Protein AF-A0A367Q954-F1 (afdb_monomer_lite)

Radius of gyration: 47.01 Å; chains: 1; bounding box: 105×32×124 Å

pLDDT: mean 89.46, std 11.41, range [31.95, 98.5]

Sequence (157 aa):
MAGTQNTRFMEHPDDVAGIEQAMVESAQTLTQFVHEWRIITPSATVKWVQAASRPEQQADGTIIWDGLIMDISDRKQAEAALQQSETELRQKSQDLEQTLKELQTMQLQLVQNEKMSALGNLVAGVAREINNPVGFIAGNIEPAKDYIKDWRCIVAG

Secondary structure (DSSP, 8-state):
------GGGTB-HHHHHHHHHHHHHHHHHT--EEEEEEEE-TTS-EEEEEEEEEEEE-TTSPEEEEEEEEE-HHHHHHHHHHHHHHHHHHHHHHHHHHHHHHHHHHHHHHHHHHHHHHHHHHHHHHHHHHHHHHHHHHHHHHHHHHHHHHHHHHH--

Foldseek 3Di:
DPDPPPQVVFFDPVCVVVQVVLVVVCQVVQHWRWDWGWTQDPVRDIWIKIKIWGWDQDPVRDTDTDIDIDTCRVVVVVVVVVVVVVVVVVVVVVVVVVVVVVVVVVVVVVVVVVVVVVVVVVVVVVVVVVVVVVVVVVVVVVVVVVVVVVVCVVVVD

Structure (mmCIF, N/CA/C/O backbone):
data_AF-A0A367Q954-F1
#
_entry.id   AF-A0A367Q954-F1
#
loop_
_atom_site.group_PDB
_atom_site.id
_atom_site.type_symbol
_atom_site.label_atom_id
_atom_site.label_alt_id
_atom_site.label_comp_id
_atom_site.label_asym_id
_atom_site.label_entity_id
_atom_site.label_seq_id
_atom_site.pdbx_PDB_ins_code
_atom_site.Cartn_x
_atom_site.Cartn_y
_atom_site.Cartn_z
_atom_site.occupancy
_atom_site.B_iso_or_equiv
_atom_site.auth_seq_id
_atom_site.auth_comp_id
_atom_site.auth_asym_id
_atom_site.auth_atom_id
_atom_site.pdbx_PDB_model_num
ATOM 1 N N . MET A 1 1 ? -31.018 -1.718 23.426 1.00 31.95 1 MET A N 1
ATOM 2 C CA . MET A 1 1 ? -30.942 -2.557 24.640 1.00 31.95 1 MET A CA 1
ATOM 3 C C . MET A 1 1 ? -29.568 -2.330 25.238 1.00 31.95 1 MET A C 1
ATOM 5 O O . MET A 1 1 ? -28.597 -2.779 24.645 1.00 31.95 1 MET A O 1
ATOM 9 N N . ALA A 1 2 ? -29.476 -1.556 26.320 1.00 34.25 2 ALA A N 1
ATOM 10 C CA . ALA A 1 2 ? -28.227 -1.357 27.051 1.00 34.25 2 ALA A CA 1
ATOM 11 C C . ALA A 1 2 ? -27.925 -2.653 27.816 1.00 34.25 2 ALA A C 1
ATOM 13 O O . ALA A 1 2 ? -28.382 -2.856 28.936 1.00 34.25 2 ALA A O 1
ATOM 14 N N . GLY A 1 3 ? -27.294 -3.607 27.134 1.00 41.38 3 GLY A N 1
ATOM 15 C CA . GLY A 1 3 ? -26.834 -4.838 27.755 1.00 41.38 3 GLY A CA 1
ATOM 16 C C . GLY A 1 3 ? -25.522 -4.550 28.462 1.00 41.38 3 GLY A C 1
ATOM 17 O O . GLY A 1 3 ? -24.556 -4.178 27.802 1.00 41.38 3 GLY A O 1
ATOM 18 N N . THR A 1 4 ? -25.484 -4.731 29.779 1.00 46.59 4 THR A N 1
ATOM 19 C CA . THR A 1 4 ? -24.248 -4.802 30.563 1.00 46.59 4 THR A CA 1
ATOM 20 C C . THR A 1 4 ? -23.455 -6.026 30.094 1.00 46.59 4 THR A C 1
ATOM 22 O O . THR A 1 4 ? -23.537 -7.103 30.678 1.00 46.59 4 THR A O 1
ATOM 25 N N . GLN A 1 5 ? -22.758 -5.913 28.963 1.00 53.09 5 GLN A N 1
ATOM 26 C CA . GLN A 1 5 ? -21.867 -6.958 28.476 1.00 53.09 5 GLN A CA 1
ATOM 27 C C . GLN A 1 5 ? -20.538 -6.807 29.204 1.00 53.09 5 GLN A C 1
ATOM 29 O O . GLN A 1 5 ? -19.769 -5.889 28.939 1.00 53.09 5 GLN A O 1
ATOM 34 N N . ASN A 1 6 ? -20.288 -7.703 30.154 1.00 56.59 6 ASN A N 1
ATOM 35 C CA . ASN A 1 6 ? -18.992 -7.816 30.804 1.00 56.59 6 ASN A CA 1
ATOM 36 C C . ASN A 1 6 ? -18.003 -8.437 29.803 1.00 56.59 6 ASN A C 1
ATOM 38 O O . ASN A 1 6 ? -17.887 -9.659 29.712 1.00 56.59 6 ASN A O 1
ATOM 42 N N . THR A 1 7 ? -17.340 -7.602 29.001 1.00 61.78 7 THR A N 1
ATOM 43 C CA . THR A 1 7 ? -16.389 -8.038 27.963 1.00 61.78 7 THR A CA 1
ATOM 44 C C . THR A 1 7 ? -15.068 -8.541 28.525 1.00 61.78 7 THR A C 1
ATOM 46 O O . THR A 1 7 ? -14.296 -9.136 27.779 1.00 61.78 7 THR A O 1
ATOM 49 N N . ARG A 1 8 ? -14.829 -8.380 29.834 1.00 65.44 8 ARG A N 1
ATOM 50 C CA . ARG A 1 8 ? -13.553 -8.694 30.488 1.00 65.44 8 ARG A CA 1
ATOM 51 C C . ARG A 1 8 ? -13.075 -10.133 30.264 1.00 65.44 8 ARG A C 1
ATOM 53 O O . ARG A 1 8 ? -11.883 -10.395 30.258 1.00 65.44 8 ARG A O 1
ATOM 60 N N . PHE A 1 9 ? -13.994 -11.076 30.048 1.00 74.00 9 PHE A N 1
ATOM 61 C CA . PHE A 1 9 ? -13.666 -12.488 29.792 1.00 74.00 9 PHE A CA 1
ATOM 62 C C . PHE A 1 9 ? -13.371 -12.816 28.321 1.00 74.00 9 PHE A C 1
ATOM 64 O O . PHE A 1 9 ? -13.018 -13.950 28.010 1.00 74.00 9 PHE A O 1
ATOM 71 N N . MET A 1 10 ? -13.550 -11.853 27.417 1.00 84.81 10 MET A N 1
ATOM 72 C CA . MET A 1 10 ? -13.357 -12.009 25.974 1.00 84.81 10 MET A CA 1
ATOM 73 C C . MET A 1 10 ? -12.161 -11.213 25.454 1.00 84.81 10 MET A C 1
ATOM 75 O O . MET A 1 10 ? -11.887 -11.261 24.264 1.00 84.81 10 MET A O 1
ATOM 79 N N . GLU A 1 11 ? -11.463 -10.456 26.294 1.00 90.75 11 GLU A N 1
ATOM 80 C CA . GLU A 1 11 ? -10.325 -9.639 25.871 1.00 90.75 11 GLU A CA 1
ATOM 81 C C . GLU A 1 11 ? -9.141 -10.508 25.433 1.00 90.75 11 GLU A C 1
ATOM 83 O O . GLU A 1 11 ? -8.841 -11.545 26.029 1.00 90.75 11 GLU A O 1
ATOM 88 N N . HIS A 1 12 ? -8.460 -10.088 24.366 1.00 93.06 12 HIS A N 1
ATOM 89 C CA . HIS A 1 12 ? -7.223 -10.730 23.948 1.00 93.06 12 HIS A CA 1
ATOM 90 C C . HIS A 1 12 ? -6.120 -10.457 24.989 1.00 93.06 12 HIS A C 1
ATOM 92 O O . HIS A 1 12 ? -5.918 -9.291 25.330 1.00 93.06 12 HIS A O 1
ATOM 98 N N . PRO A 1 13 ? -5.362 -11.473 25.454 1.00 91.75 13 PRO A N 1
ATOM 99 C CA . PRO A 1 13 ? -4.385 -11.320 26.541 1.00 91.75 13 PRO A CA 1
ATOM 100 C C . PRO A 1 13 ? -3.380 -10.179 26.341 1.00 91.75 13 PRO A C 1
ATOM 102 O O . PRO A 1 13 ? -3.087 -9.447 27.281 1.00 91.75 13 PRO A O 1
ATOM 105 N N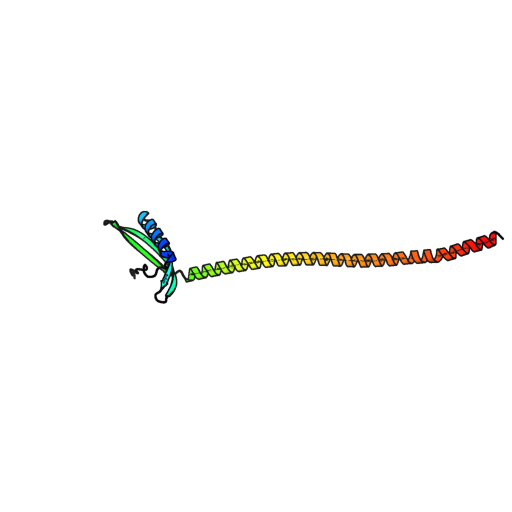 . ASP A 1 14 ? -2.895 -10.004 25.111 1.00 95.00 14 ASP A N 1
ATOM 106 C CA . ASP A 1 14 ? -1.937 -8.946 24.763 1.00 95.00 14 ASP A CA 1
ATOM 107 C C . ASP A 1 14 ? -2.492 -7.524 24.929 1.00 95.00 14 ASP A C 1
ATOM 109 O O . ASP A 1 14 ? -1.721 -6.588 25.127 1.00 95.00 14 ASP A O 1
ATOM 113 N N . ASP A 1 15 ? -3.812 -7.350 24.832 1.00 93.94 15 ASP A N 1
ATOM 114 C CA . ASP A 1 15 ? -4.439 -6.028 24.803 1.00 93.94 15 ASP A CA 1
ATOM 115 C C . ASP A 1 15 ? -4.937 -5.602 26.199 1.00 93.94 15 ASP A C 1
ATOM 117 O O . ASP A 1 15 ? -5.127 -4.412 26.444 1.00 93.94 15 ASP A O 1
ATOM 121 N N . VAL A 1 16 ? -5.074 -6.546 27.146 1.00 91.25 16 VAL A N 1
ATOM 122 C CA . VAL A 1 16 ? -5.596 -6.310 28.511 1.00 91.25 16 VAL A CA 1
ATOM 123 C C . VAL A 1 16 ? -4.851 -5.182 29.224 1.00 91.25 16 VAL A C 1
ATOM 125 O O . VAL A 1 16 ? -5.473 -4.264 29.752 1.00 91.25 16 VAL A O 1
ATOM 128 N N . ALA A 1 17 ? -3.515 -5.208 29.205 1.00 92.62 17 ALA A N 1
ATOM 129 C CA . ALA A 1 17 ? -2.712 -4.200 29.897 1.00 92.62 17 ALA A CA 1
ATOM 130 C C . ALA A 1 17 ? -2.947 -2.781 29.342 1.00 92.62 17 ALA A C 1
ATOM 132 O O . ALA A 1 17 ? -3.002 -1.816 30.105 1.00 92.62 17 ALA A O 1
ATOM 133 N N . GLY A 1 18 ? -3.119 -2.656 28.021 1.00 92.62 18 GLY A N 1
ATOM 134 C CA . GLY A 1 18 ? -3.394 -1.376 27.366 1.00 92.62 18 GLY A CA 1
ATOM 135 C C . GLY A 1 18 ? -4.796 -0.851 27.674 1.00 92.62 18 GLY A C 1
ATOM 136 O O . GLY A 1 18 ? -4.960 0.339 27.949 1.00 92.62 18 GLY A O 1
ATOM 137 N N . ILE A 1 19 ? -5.789 -1.746 27.697 1.00 92.19 19 ILE A N 1
ATOM 138 C CA . ILE A 1 19 ? -7.174 -1.421 28.061 1.00 92.19 19 ILE A CA 1
ATOM 139 C C . ILE A 1 19 ? -7.228 -0.906 29.500 1.00 92.19 19 ILE A C 1
ATOM 141 O O . ILE A 1 19 ? -7.784 0.164 29.749 1.00 92.19 19 ILE A O 1
ATOM 145 N N . GLU A 1 20 ? -6.620 -1.632 30.443 1.00 90.69 20 GLU A N 1
ATOM 146 C CA . GLU A 1 20 ? -6.615 -1.255 31.858 1.00 90.69 20 GLU A CA 1
ATOM 147 C C . GLU A 1 20 ? -5.950 0.107 32.073 1.00 90.69 20 GLU A C 1
ATOM 149 O O . GLU A 1 20 ? -6.503 0.955 32.775 1.00 90.69 20 GLU A O 1
ATOM 154 N N . GLN A 1 21 ? -4.813 0.361 31.419 1.00 93.25 21 GLN A N 1
ATOM 155 C CA . GLN A 1 21 ? -4.136 1.654 31.500 1.00 93.25 21 GLN A CA 1
ATOM 156 C C . GLN A 1 21 ? -5.026 2.799 30.993 1.00 93.25 21 GLN A C 1
ATOM 158 O O . GLN A 1 21 ? -5.178 3.808 31.683 1.00 93.25 21 GLN A O 1
ATOM 163 N N . ALA A 1 22 ? -5.652 2.631 29.826 1.00 92.19 22 ALA A N 1
ATOM 164 C CA . ALA A 1 22 ? -6.523 3.645 29.239 1.00 92.19 22 ALA A CA 1
ATOM 165 C C . ALA A 1 22 ? -7.801 3.876 30.069 1.00 92.19 22 ALA A C 1
ATOM 167 O O . ALA A 1 22 ? -8.253 5.014 30.212 1.00 92.19 22 ALA A O 1
ATOM 168 N N . MET A 1 23 ? -8.374 2.822 30.661 1.00 90.62 23 MET A N 1
ATOM 169 C CA . MET A 1 23 ? -9.517 2.949 31.572 1.00 90.62 23 MET A CA 1
ATOM 170 C C . MET A 1 23 ? -9.139 3.696 32.854 1.00 90.62 23 MET A C 1
ATOM 172 O O . MET A 1 23 ? -9.899 4.553 33.302 1.00 90.62 23 MET A O 1
ATOM 176 N N . VAL A 1 24 ? -7.973 3.409 33.441 1.00 91.44 24 VAL A N 1
ATOM 177 C CA . VAL A 1 24 ? -7.486 4.111 34.639 1.00 91.44 24 VAL A CA 1
ATOM 178 C C . VAL A 1 24 ? -7.251 5.591 34.346 1.00 91.44 24 VAL A C 1
ATOM 180 O O . VAL A 1 24 ? -7.701 6.439 35.115 1.00 91.44 24 VAL A O 1
ATOM 183 N N . GLU A 1 25 ? -6.601 5.915 33.229 1.00 91.88 25 GLU A N 1
ATOM 184 C CA . GLU A 1 25 ? -6.366 7.301 32.817 1.00 91.88 25 GLU A CA 1
ATOM 185 C C . GLU A 1 25 ? -7.684 8.058 32.609 1.00 91.88 25 GLU A C 1
ATOM 187 O O . GLU A 1 25 ? -7.872 9.153 33.145 1.00 91.88 25 GLU A O 1
ATOM 192 N N . SER A 1 26 ? -8.633 7.456 31.890 1.00 91.44 26 SER A N 1
ATOM 193 C CA . SER A 1 26 ? -9.949 8.049 31.651 1.00 91.44 26 SER A CA 1
ATOM 194 C C . SER A 1 26 ? -10.734 8.239 32.957 1.00 91.44 26 SER A C 1
ATOM 196 O O . SER A 1 26 ? -11.290 9.315 33.175 1.00 91.44 26 SER A O 1
ATOM 198 N N . ALA A 1 27 ? -10.702 7.268 33.876 1.00 89.06 27 ALA A N 1
ATOM 199 C CA . ALA A 1 27 ? -11.331 7.376 35.194 1.00 89.06 27 ALA A CA 1
ATOM 200 C C . ALA A 1 27 ? -10.752 8.512 36.047 1.00 89.06 27 ALA A C 1
ATOM 202 O O . ALA A 1 27 ? -11.498 9.219 36.721 1.00 89.06 27 ALA A O 1
ATOM 203 N N . GLN A 1 28 ? -9.427 8.686 36.033 1.00 90.38 28 GLN A N 1
ATOM 204 C CA . GLN A 1 28 ? -8.742 9.715 36.820 1.00 90.38 28 GLN A CA 1
ATOM 205 C C . GLN A 1 28 ? -8.957 11.121 36.258 1.00 90.38 28 GLN A C 1
ATOM 207 O O . GLN A 1 28 ? -9.085 12.082 37.012 1.00 90.38 28 GLN A O 1
ATOM 212 N N . THR A 1 29 ? -8.976 11.244 34.933 1.00 90.81 29 THR A N 1
ATOM 213 C CA . THR A 1 29 ? -9.082 12.536 34.242 1.00 90.81 29 THR A CA 1
ATOM 214 C C . THR A 1 29 ? -10.525 12.937 33.935 1.00 90.81 29 THR A C 1
ATOM 216 O O . THR A 1 29 ? -10.763 14.074 33.532 1.00 90.81 29 THR A O 1
ATOM 219 N N . LEU A 1 30 ? -11.481 12.018 34.112 1.00 85.88 30 LEU A N 1
ATOM 220 C CA . LEU A 1 30 ? -12.879 12.149 33.689 1.00 85.88 30 LEU A CA 1
ATOM 221 C C . LEU A 1 30 ? -13.024 12.509 32.198 1.00 85.88 30 LEU A C 1
ATOM 223 O O . LEU A 1 30 ? -13.965 13.187 31.781 1.00 85.88 30 LEU A O 1
ATOM 227 N N . THR A 1 31 ? -12.071 12.061 31.378 1.00 89.69 31 THR A N 1
ATOM 228 C CA . THR A 1 31 ? -12.090 12.238 29.921 1.00 89.69 31 THR A CA 1
ATOM 229 C C . THR A 1 31 ? -12.715 11.030 29.234 1.00 89.69 31 THR A C 1
ATOM 231 O O . THR A 1 31 ? -12.857 9.963 29.825 1.00 89.69 31 THR A O 1
ATOM 234 N N . GLN A 1 32 ? -13.126 11.186 27.974 1.00 91.56 32 GLN A N 1
ATOM 235 C CA . GLN A 1 32 ? -13.747 10.101 27.216 1.00 91.56 32 GLN A CA 1
ATOM 236 C C . GLN A 1 32 ? -12.768 8.933 27.011 1.00 91.56 32 GLN A C 1
ATOM 238 O O . GLN A 1 32 ? -11.673 9.123 26.490 1.00 91.56 32 GLN A O 1
ATOM 243 N N . PHE A 1 33 ? -13.201 7.719 27.343 1.00 93.00 33 PHE A N 1
ATOM 244 C CA . PHE A 1 33 ? -12.498 6.493 26.987 1.00 93.00 33 PHE A CA 1
ATOM 245 C C . PHE A 1 33 ? -12.852 6.121 25.552 1.00 93.00 33 PHE A C 1
ATOM 247 O O . PHE A 1 33 ? -14.011 5.833 25.255 1.00 93.00 33 PHE A O 1
ATOM 254 N N . VAL A 1 34 ? -11.859 6.147 24.666 1.00 93.50 34 VAL A N 1
ATOM 255 C CA . VAL A 1 34 ? -11.947 5.586 23.315 1.00 93.50 34 VAL A CA 1
ATOM 256 C C . VAL A 1 34 ? -10.770 4.647 23.131 1.00 93.50 34 VAL A C 1
ATOM 258 O O . VAL A 1 34 ? -9.621 5.079 23.201 1.00 93.50 34 VAL A O 1
ATOM 261 N N . HIS A 1 35 ? -11.047 3.368 22.906 1.00 94.62 35 HIS A N 1
ATOM 262 C CA . HIS A 1 35 ? -9.998 2.366 22.752 1.00 94.62 35 HIS A CA 1
ATOM 263 C C . HIS A 1 35 ? -10.385 1.315 21.717 1.00 94.62 35 HIS A C 1
ATOM 265 O O . HIS A 1 35 ? -11.561 0.980 21.575 1.00 94.62 35 HIS A O 1
ATOM 271 N N . GLU A 1 36 ? -9.390 0.801 20.995 1.00 96.38 36 GLU A N 1
ATOM 272 C CA . GLU A 1 36 ? -9.545 -0.257 19.998 1.00 96.38 36 GLU A CA 1
ATOM 273 C C . GLU A 1 36 ? -8.710 -1.460 20.405 1.00 96.38 36 GLU A C 1
ATOM 275 O O . GLU A 1 36 ? -7.507 -1.328 20.611 1.00 96.38 36 GLU A O 1
ATOM 280 N N . TRP A 1 37 ? -9.330 -2.630 20.496 1.00 95.38 37 TRP A N 1
ATOM 281 C CA . TRP A 1 37 ? -8.642 -3.850 20.907 1.00 95.38 37 TRP A CA 1
ATOM 282 C C . TRP A 1 37 ? -9.274 -5.088 20.285 1.00 95.38 37 TRP A C 1
ATOM 284 O O . TRP A 1 37 ? -10.320 -5.026 19.628 1.00 95.38 37 TRP A O 1
ATOM 294 N N . ARG A 1 38 ? -8.623 -6.232 20.485 1.00 95.81 38 ARG A N 1
ATOM 295 C CA . ARG A 1 38 ? -9.101 -7.524 20.015 1.00 95.81 38 ARG A CA 1
ATOM 296 C C . ARG A 1 38 ? -9.891 -8.239 21.100 1.00 95.81 38 ARG A C 1
ATOM 298 O O . ARG A 1 38 ? -9.466 -8.331 22.250 1.00 95.81 38 ARG A O 1
ATOM 305 N N . ILE A 1 39 ? -11.008 -8.827 20.695 1.00 94.31 39 ILE A N 1
ATOM 306 C CA . ILE A 1 39 ? -11.759 -9.784 21.503 1.00 94.31 39 ILE A CA 1
ATOM 307 C C . ILE A 1 39 ? -11.732 -11.169 20.865 1.00 94.31 39 ILE A C 1
ATOM 309 O O . ILE A 1 39 ? -11.701 -11.312 19.642 1.00 94.31 39 ILE A O 1
ATOM 313 N N . ILE A 1 40 ? -11.788 -12.192 21.706 1.00 93.06 40 ILE A N 1
ATOM 314 C CA . ILE A 1 40 ? -11.943 -13.594 21.352 1.00 93.06 40 ILE A CA 1
ATOM 315 C C . ILE A 1 40 ? -13.398 -13.966 21.639 1.00 93.06 40 ILE A C 1
ATOM 317 O O . ILE A 1 40 ? -13.855 -14.017 22.780 1.00 93.06 40 ILE A O 1
ATOM 321 N N . THR A 1 41 ? -14.149 -14.199 20.570 1.00 89.50 41 THR A N 1
ATOM 322 C CA . THR A 1 41 ? -15.551 -14.635 20.645 1.00 89.50 41 THR A CA 1
ATOM 323 C C . THR A 1 41 ? -15.668 -16.074 21.173 1.00 89.50 41 THR A C 1
ATOM 325 O O . THR A 1 41 ? -14.692 -16.824 21.115 1.00 89.50 41 THR A O 1
ATOM 328 N N . PRO A 1 42 ? -16.859 -16.537 21.615 1.00 88.50 42 PRO A N 1
ATOM 329 C CA . PRO A 1 42 ? -17.048 -17.925 22.056 1.00 88.50 42 PRO A CA 1
ATOM 330 C C . PRO A 1 42 ? -16.762 -18.959 20.959 1.00 88.50 42 PRO A C 1
ATOM 332 O O . PRO A 1 42 ? -16.444 -20.105 21.258 1.00 88.50 42 PRO A O 1
ATOM 335 N N . SER A 1 43 ? -16.838 -18.558 19.686 1.00 90.88 43 SER A N 1
ATOM 336 C CA . SER A 1 43 ? -16.422 -19.365 18.535 1.00 90.88 43 SER A CA 1
ATOM 337 C C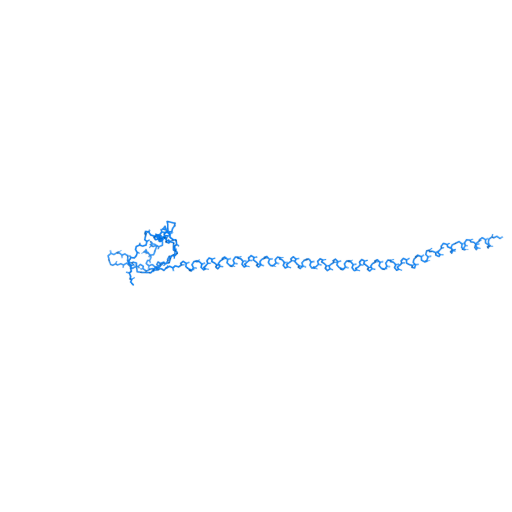 . SER A 1 43 ? -14.905 -19.352 18.291 1.00 90.88 43 SER A C 1
ATOM 339 O O . SER A 1 43 ? -14.464 -19.744 17.214 1.00 90.88 43 SER A O 1
ATOM 341 N N . ALA A 1 44 ? -14.107 -18.866 19.248 1.00 88.75 44 ALA A N 1
ATOM 342 C CA . ALA A 1 44 ? -12.654 -18.701 19.165 1.00 88.75 44 ALA A CA 1
ATOM 343 C C . ALA A 1 44 ? -12.175 -17.819 17.994 1.00 88.75 44 ALA A C 1
ATOM 345 O O . ALA A 1 44 ? -11.027 -17.895 17.565 1.00 88.75 44 ALA A O 1
ATOM 346 N N . THR A 1 45 ? -13.051 -16.964 17.462 1.00 92.12 45 THR A N 1
ATOM 347 C CA . THR A 1 45 ? -12.706 -16.018 16.395 1.00 92.12 45 THR A CA 1
ATOM 348 C C . THR A 1 45 ? -12.259 -14.696 17.001 1.00 92.12 45 THR A C 1
ATOM 350 O O . THR A 1 45 ? -12.934 -14.175 17.895 1.00 92.12 45 THR A O 1
ATOM 353 N N . VAL A 1 46 ? -11.158 -14.146 16.488 1.00 94.06 46 VAL A N 1
ATOM 354 C CA . VAL A 1 46 ? -10.671 -12.816 16.863 1.00 94.06 46 VAL A CA 1
ATOM 355 C C . VAL A 1 46 ? -11.449 -11.750 16.099 1.00 94.06 46 VAL A C 1
ATOM 357 O O . VAL A 1 46 ? -11.545 -11.809 14.873 1.00 94.06 46 VAL A O 1
ATOM 360 N N . LYS A 1 47 ? -11.980 -10.766 16.821 1.00 95.00 47 LYS A N 1
ATOM 361 C CA . LYS A 1 47 ? -12.632 -9.581 16.260 1.00 95.00 47 LYS A CA 1
ATOM 362 C C . LYS A 1 47 ? -11.997 -8.321 16.808 1.00 95.00 47 LYS A C 1
ATOM 364 O O . LYS A 1 47 ? -11.591 -8.293 17.966 1.00 95.00 47 LYS A O 1
ATOM 369 N N . TRP A 1 48 ? -11.946 -7.283 15.987 1.00 96.81 48 TRP A N 1
ATOM 370 C CA . TRP A 1 48 ? -11.573 -5.956 16.454 1.00 96.81 48 TRP A CA 1
ATOM 371 C C . TRP A 1 48 ? -12.812 -5.221 16.930 1.00 96.81 48 TRP A C 1
ATOM 373 O O . TRP A 1 48 ? -13.821 -5.176 16.227 1.00 96.81 48 TRP A O 1
ATOM 383 N N . VAL A 1 49 ? -12.721 -4.616 18.105 1.00 95.31 49 VAL A N 1
ATOM 384 C CA . VAL A 1 49 ? -13.773 -3.767 18.653 1.00 95.31 49 VAL A CA 1
ATOM 385 C C . VAL A 1 49 ? -13.227 -2.394 18.989 1.00 95.31 49 VAL A C 1
ATOM 387 O O . VAL A 1 49 ? -12.050 -2.237 19.300 1.00 95.31 49 VAL A O 1
ATOM 390 N N . GLN A 1 50 ? -14.101 -1.400 18.916 1.00 95.25 50 GLN A N 1
ATOM 391 C CA . GLN A 1 50 ? -13.871 -0.073 19.457 1.00 95.25 50 GLN A CA 1
ATOM 392 C C . GLN A 1 50 ? -14.900 0.171 20.548 1.00 95.25 50 GLN A C 1
ATOM 394 O O . GLN A 1 50 ? -16.097 0.039 20.288 1.00 95.25 50 GLN A O 1
ATOM 399 N N . ALA A 1 51 ? -14.454 0.566 21.734 1.00 92.69 51 ALA A N 1
ATOM 400 C CA . ALA A 1 51 ? -15.357 1.120 22.728 1.00 92.69 51 ALA A CA 1
ATOM 401 C C . ALA A 1 51 ? -15.190 2.622 22.838 1.00 92.69 51 ALA A C 1
ATOM 403 O O . ALA A 1 51 ? -14.079 3.145 22.759 1.00 92.69 51 ALA A O 1
ATOM 404 N N . ALA A 1 52 ? -16.320 3.285 23.040 1.00 92.62 52 ALA A N 1
ATOM 405 C CA . ALA A 1 52 ? -16.397 4.691 23.367 1.00 92.62 52 ALA A CA 1
ATOM 406 C C . ALA A 1 52 ? -17.323 4.849 24.575 1.00 92.62 52 ALA A C 1
ATOM 408 O O . ALA A 1 52 ? -18.516 4.554 24.477 1.00 92.62 52 ALA A O 1
ATOM 409 N N . SER A 1 53 ? -16.787 5.318 25.698 1.00 91.62 53 SER A N 1
ATOM 410 C CA . SER A 1 53 ? -17.550 5.551 26.926 1.00 91.62 53 SER A CA 1
ATOM 411 C C . SER A 1 53 ? -17.121 6.830 27.625 1.00 91.62 53 SER A C 1
ATOM 413 O O . SER A 1 53 ? -15.988 7.290 27.478 1.00 91.62 53 SER A O 1
ATOM 415 N N . ARG A 1 54 ? -18.023 7.409 28.413 1.00 88.38 54 ARG A N 1
ATOM 416 C CA . ARG A 1 54 ? -17.698 8.516 29.312 1.00 88.38 54 ARG A CA 1
ATOM 417 C C . ARG A 1 54 ? -17.762 8.030 30.759 1.00 88.38 54 ARG A C 1
ATOM 419 O O . ARG A 1 54 ? -18.788 7.466 31.137 1.00 88.38 54 ARG A O 1
ATOM 426 N N . PRO A 1 55 ? -16.693 8.223 31.548 1.00 90.81 55 PRO A N 1
ATOM 427 C CA . PRO A 1 55 ? -16.751 7.993 32.980 1.00 90.81 55 PRO A CA 1
ATOM 428 C C . PRO A 1 55 ? -17.522 9.133 33.653 1.00 90.81 55 PRO A C 1
ATOM 430 O O . PRO A 1 55 ? -17.196 10.306 33.480 1.00 90.81 55 PRO A O 1
ATOM 433 N N . GLU A 1 56 ? -18.529 8.787 34.445 1.00 89.19 56 GLU A N 1
ATOM 434 C CA . GLU A 1 56 ? -19.251 9.715 35.311 1.00 89.19 56 GLU A CA 1
ATOM 435 C C . GLU A 1 56 ? -19.098 9.262 36.762 1.00 89.19 56 GLU A C 1
ATOM 437 O O . GLU A 1 56 ? -19.464 8.141 37.121 1.00 89.19 56 GLU A O 1
ATOM 442 N N . GLN A 1 57 ? -18.527 10.127 37.601 1.00 89.38 57 GLN A N 1
ATOM 443 C CA . GLN A 1 57 ? -18.395 9.855 39.026 1.00 89.38 57 GLN A CA 1
ATOM 444 C C . GLN A 1 57 ? -19.686 10.237 39.754 1.00 89.38 57 GLN A C 1
ATOM 446 O O . GLN A 1 57 ? -20.141 11.378 39.689 1.00 89.38 57 GLN A O 1
ATOM 451 N N . GLN A 1 58 ? -20.259 9.278 40.471 1.00 90.19 58 GLN A N 1
ATOM 452 C CA . GLN A 1 58 ? -21.441 9.473 41.299 1.00 90.19 58 GLN A CA 1
ATOM 453 C C . GLN A 1 58 ? -21.097 10.047 42.679 1.00 90.19 58 GLN A C 1
ATOM 455 O O . GLN A 1 58 ? -19.944 10.061 43.111 1.00 90.19 58 GLN A O 1
ATOM 460 N N . ALA A 1 59 ? -22.126 10.500 43.401 1.00 89.25 59 ALA A N 1
ATOM 461 C CA . ALA A 1 59 ? -21.993 11.093 44.734 1.00 89.25 59 ALA A CA 1
ATOM 462 C C . ALA A 1 59 ? -21.412 10.136 45.797 1.00 89.25 59 ALA A C 1
ATOM 464 O O . ALA A 1 59 ? -20.899 10.597 46.814 1.00 89.25 59 ALA A O 1
ATOM 465 N N . ASP A 1 60 ? -21.488 8.822 45.575 1.00 89.62 60 ASP A N 1
ATOM 466 C CA . ASP A 1 60 ? -20.912 7.778 46.431 1.00 89.62 60 ASP A CA 1
ATOM 467 C C . ASP A 1 60 ? -19.450 7.430 46.072 1.00 89.62 60 ASP A C 1
ATOM 469 O O . ASP A 1 60 ? -18.830 6.603 46.740 1.00 89.62 60 ASP A O 1
ATOM 473 N N . GLY A 1 61 ? -18.889 8.067 45.036 1.00 83.00 61 GLY A N 1
ATOM 474 C CA . GLY A 1 61 ? -17.544 7.812 44.518 1.00 83.00 61 GLY A CA 1
ATOM 475 C C . GLY A 1 61 ? -17.461 6.703 43.462 1.00 83.00 61 GLY A C 1
ATOM 476 O O . GLY A 1 61 ? -16.380 6.493 42.906 1.00 83.00 61 GLY A O 1
ATOM 477 N N . THR A 1 62 ? -18.565 6.022 43.140 1.00 87.75 62 THR A N 1
ATOM 478 C CA . THR A 1 62 ? -18.621 5.007 42.079 1.00 87.75 62 THR A CA 1
ATOM 479 C C . THR A 1 62 ? -18.470 5.665 40.707 1.00 87.75 62 THR A C 1
ATOM 481 O O . THR A 1 62 ? -19.066 6.708 40.443 1.00 87.75 62 THR A O 1
ATOM 484 N N . ILE A 1 63 ? -17.694 5.056 39.806 1.00 84.88 63 ILE A N 1
ATOM 485 C CA . ILE A 1 63 ? -17.588 5.506 38.411 1.00 84.88 63 ILE A CA 1
ATOM 486 C C . ILE A 1 63 ? -18.515 4.655 37.548 1.00 84.88 63 ILE A C 1
ATOM 488 O O . ILE A 1 63 ? -18.330 3.440 37.439 1.00 84.88 63 ILE A O 1
ATOM 492 N N . ILE A 1 64 ? -19.493 5.299 36.918 1.00 87.12 64 ILE A N 1
ATOM 493 C CA . ILE A 1 64 ? -20.322 4.691 35.883 1.00 87.12 64 ILE A CA 1
ATOM 494 C C . ILE A 1 64 ? -19.686 4.938 34.524 1.00 87.12 64 ILE A C 1
ATOM 496 O O . ILE A 1 64 ? -19.293 6.052 34.194 1.00 87.12 64 ILE A O 1
ATOM 500 N N . TRP A 1 65 ? -19.625 3.877 33.730 1.00 86.50 65 TRP A N 1
ATOM 501 C CA . TRP A 1 65 ? -19.172 3.918 32.351 1.00 86.50 65 TRP A CA 1
ATOM 502 C C . TRP A 1 65 ? -20.380 3.750 31.442 1.00 86.50 65 TRP A C 1
ATOM 504 O O . TRP A 1 65 ? -20.846 2.630 31.233 1.00 86.50 65 TRP A O 1
ATOM 514 N N . ASP A 1 66 ? -20.899 4.861 30.923 1.00 85.56 66 ASP A N 1
ATOM 515 C CA . ASP A 1 66 ? -21.921 4.818 29.878 1.00 85.56 66 ASP A CA 1
ATOM 516 C C . ASP A 1 66 ? -21.246 4.909 28.510 1.00 85.56 66 ASP A C 1
ATOM 518 O O . ASP A 1 66 ? -20.436 5.807 28.250 1.00 85.56 66 ASP A O 1
ATOM 522 N N . GLY A 1 67 ? -21.524 3.939 27.644 1.00 87.31 67 GLY A N 1
ATOM 523 C CA . GLY A 1 67 ? -20.834 3.813 26.374 1.00 87.31 67 GLY A CA 1
ATOM 524 C C . GLY A 1 67 ? -21.316 2.673 25.497 1.00 87.31 67 GLY A C 1
ATOM 525 O O . GLY A 1 67 ? -22.213 1.902 25.833 1.00 87.31 67 GLY A O 1
ATOM 526 N N . LEU A 1 68 ? -20.688 2.585 24.332 1.00 90.00 68 LEU A N 1
ATOM 527 C CA . LEU A 1 68 ? -20.983 1.600 23.304 1.00 90.00 68 LEU A CA 1
ATOM 528 C C . LEU A 1 68 ? -19.714 0.864 22.893 1.00 90.00 68 LEU A C 1
ATOM 530 O O . LEU A 1 68 ? -18.613 1.408 22.971 1.00 90.00 68 LEU A O 1
ATOM 534 N N . ILE A 1 69 ? -19.899 -0.366 22.419 1.00 90.12 69 ILE A N 1
ATOM 535 C CA . ILE A 1 69 ? -18.854 -1.194 21.822 1.00 90.12 69 ILE A CA 1
ATOM 536 C C . ILE A 1 69 ? -19.302 -1.531 20.403 1.00 90.12 69 ILE A C 1
ATOM 538 O O . ILE A 1 69 ? -20.408 -2.034 20.201 1.00 90.12 69 ILE A O 1
ATOM 542 N N . MET A 1 70 ? -18.455 -1.235 19.424 1.00 93.00 70 MET A N 1
ATOM 543 C CA . MET A 1 70 ? -18.695 -1.488 18.005 1.00 93.00 70 MET A CA 1
ATOM 544 C C . MET A 1 70 ? -17.701 -2.512 17.486 1.00 93.00 70 MET A C 1
ATOM 546 O O . MET A 1 70 ? -16.505 -2.393 17.735 1.00 93.00 70 MET A O 1
ATOM 550 N N . ASP A 1 71 ? -18.190 -3.485 16.722 1.00 94.12 71 ASP A N 1
ATOM 551 C CA . ASP A 1 71 ? -17.336 -4.333 15.895 1.00 94.12 71 ASP A CA 1
ATOM 552 C C . ASP A 1 71 ? -16.767 -3.484 14.749 1.00 94.12 71 ASP A C 1
ATOM 554 O O . ASP A 1 71 ? -17.512 -2.876 13.981 1.00 94.12 71 ASP A O 1
ATOM 558 N N . ILE A 1 72 ? -15.442 -3.410 14.668 1.00 96.75 72 ILE A N 1
ATOM 559 C CA . ILE A 1 72 ? -14.689 -2.661 13.652 1.00 96.75 72 ILE A CA 1
ATOM 560 C C . ILE A 1 72 ? -13.821 -3.600 12.804 1.00 96.75 72 ILE A C 1
ATOM 562 O O . ILE A 1 72 ? -12.889 -3.145 12.138 1.00 96.75 72 ILE A O 1
ATOM 566 N N . SER A 1 73 ? -14.100 -4.907 12.831 1.00 96.12 73 SER A N 1
ATOM 567 C CA . SER A 1 73 ? -13.320 -5.916 12.105 1.00 96.12 73 SER A CA 1
ATOM 568 C C . SER A 1 73 ? -13.266 -5.619 10.608 1.00 96.12 73 SER A C 1
ATOM 570 O O . SER A 1 73 ? -12.180 -5.608 10.032 1.00 96.12 73 SER A O 1
ATOM 572 N N . ASP A 1 74 ? -14.403 -5.273 10.001 1.00 97.06 74 ASP A N 1
ATOM 573 C CA . ASP A 1 74 ? -14.484 -4.935 8.575 1.00 97.06 74 ASP A CA 1
ATOM 574 C C . ASP A 1 74 ? -13.644 -3.694 8.239 1.00 97.06 74 ASP A C 1
ATOM 576 O O . ASP A 1 74 ? -12.937 -3.666 7.231 1.00 97.06 74 ASP A O 1
ATOM 580 N N . ARG A 1 75 ? -13.645 -2.684 9.121 1.00 97.62 75 ARG A N 1
ATOM 581 C CA . ARG A 1 75 ? -12.814 -1.484 8.951 1.00 97.62 75 ARG A CA 1
ATOM 582 C C . ARG A 1 75 ? -11.328 -1.828 9.006 1.00 97.62 75 ARG A C 1
ATOM 584 O O . ARG A 1 75 ? -10.581 -1.384 8.143 1.00 97.62 75 ARG A O 1
ATOM 591 N N . LYS A 1 76 ? -10.897 -2.636 9.979 1.00 97.31 76 LYS A N 1
ATOM 592 C CA . LYS A 1 76 ? -9.492 -3.062 10.095 1.00 97.31 76 LYS A CA 1
ATOM 593 C C . LYS A 1 76 ? -9.041 -3.904 8.903 1.00 97.31 76 LYS A C 1
ATOM 595 O O . LYS A 1 76 ? -7.913 -3.746 8.445 1.00 97.31 76 LYS A O 1
ATOM 600 N N . GLN A 1 77 ? -9.916 -4.756 8.369 1.00 96.50 77 GLN A N 1
ATOM 601 C CA . GLN A 1 77 ? -9.635 -5.513 7.147 1.00 96.50 77 GLN A CA 1
ATOM 602 C C . GLN A 1 77 ? -9.501 -4.595 5.929 1.00 96.50 77 GLN A C 1
ATOM 604 O O . GLN A 1 77 ? -8.566 -4.759 5.149 1.00 96.50 77 GLN A O 1
ATOM 609 N N . ALA A 1 78 ? -10.386 -3.605 5.787 1.00 97.25 78 ALA A N 1
ATOM 610 C CA . ALA A 1 78 ? -10.298 -2.618 4.715 1.00 97.25 78 ALA A CA 1
ATOM 611 C C . ALA A 1 78 ? -9.024 -1.759 4.818 1.00 97.25 78 ALA A C 1
ATOM 613 O O . ALA A 1 78 ? -8.357 -1.543 3.810 1.00 97.25 78 ALA A O 1
ATOM 614 N N . GLU A 1 79 ? -8.648 -1.321 6.025 1.00 97.44 79 GLU A N 1
ATOM 615 C CA . GLU A 1 79 ? -7.397 -0.589 6.279 1.00 97.44 79 GLU A CA 1
ATOM 616 C C . GLU A 1 79 ? -6.167 -1.424 5.902 1.00 97.44 79 GLU A C 1
ATOM 618 O O . GLU A 1 79 ? -5.284 -0.935 5.198 1.00 97.44 79 GLU A O 1
ATOM 623 N N . ALA A 1 80 ? -6.125 -2.697 6.306 1.00 97.06 80 ALA A N 1
ATOM 624 C CA . ALA A 1 80 ? -5.029 -3.600 5.961 1.00 97.06 80 ALA A CA 1
ATOM 625 C C . ALA A 1 80 ? -4.946 -3.862 4.446 1.00 97.06 80 ALA A C 1
ATOM 627 O O . ALA A 1 80 ? -3.860 -3.820 3.868 1.00 97.06 80 ALA A O 1
ATOM 628 N N . ALA A 1 81 ? -6.089 -4.082 3.787 1.00 97.25 81 ALA A N 1
ATOM 629 C CA . ALA A 1 81 ? -6.150 -4.275 2.340 1.00 97.25 81 ALA A CA 1
ATOM 630 C C . ALA A 1 81 ? -5.703 -3.021 1.573 1.00 97.25 81 ALA A C 1
ATOM 632 O O . ALA A 1 81 ? -4.985 -3.129 0.578 1.00 97.25 81 ALA A O 1
ATOM 633 N N . LEU A 1 82 ? -6.079 -1.830 2.053 1.00 98.12 82 LEU A N 1
ATOM 634 C CA . LEU A 1 82 ? -5.634 -0.564 1.478 1.00 98.12 82 LEU A CA 1
ATOM 635 C C . LEU A 1 82 ? -4.116 -0.405 1.610 1.00 98.12 82 LEU A C 1
ATOM 637 O O . LEU A 1 82 ? -3.449 -0.167 0.608 1.00 98.12 82 LEU A O 1
ATOM 641 N N . GLN A 1 83 ? -3.561 -0.612 2.807 1.00 97.88 83 GLN A N 1
ATOM 642 C CA . GLN A 1 83 ? -2.113 -0.535 3.044 1.00 97.88 83 GLN A CA 1
ATOM 643 C C . GLN A 1 83 ? -1.324 -1.524 2.177 1.00 97.88 83 GLN A C 1
ATOM 645 O O . GLN A 1 83 ? -0.260 -1.188 1.645 1.00 97.88 83 GLN A O 1
ATOM 650 N N . GLN A 1 84 ? -1.850 -2.738 1.999 1.00 97.94 84 GLN A N 1
ATOM 651 C CA . GLN A 1 84 ? -1.258 -3.717 1.097 1.00 97.94 84 GLN A CA 1
ATOM 652 C C . GLN A 1 84 ? -1.290 -3.219 -0.354 1.00 97.94 84 GLN A C 1
ATOM 654 O O . GLN A 1 84 ? -0.255 -3.216 -1.021 1.00 97.94 84 GLN A O 1
ATOM 659 N N . SER A 1 85 ? -2.440 -2.735 -0.833 1.00 97.75 85 SER A N 1
ATOM 660 C CA . SER A 1 85 ? -2.569 -2.211 -2.196 1.00 97.75 85 SER A CA 1
ATOM 661 C C . SER A 1 85 ? -1.664 -1.002 -2.447 1.00 97.75 85 SER A C 1
ATOM 663 O O . SER A 1 85 ? -1.083 -0.892 -3.524 1.00 97.75 85 SER A O 1
ATOM 665 N N . GLU A 1 86 ? -1.528 -0.089 -1.485 1.00 98.19 86 GLU A N 1
ATOM 666 C CA . GLU A 1 86 ? -0.626 1.064 -1.584 1.00 98.19 86 GLU A CA 1
ATOM 667 C C . GLU A 1 86 ? 0.835 0.620 -1.693 1.00 98.19 86 GLU A C 1
ATOM 669 O O . GLU A 1 86 ? 1.587 1.140 -2.522 1.00 98.19 86 GLU A O 1
ATOM 674 N N . THR A 1 87 ? 1.228 -0.384 -0.906 1.00 98.19 87 THR A N 1
ATOM 675 C CA . THR A 1 87 ? 2.575 -0.963 -0.953 1.00 98.19 87 THR A CA 1
ATOM 676 C C . THR A 1 87 ? 2.849 -1.619 -2.308 1.00 98.19 87 THR A C 1
ATOM 678 O O . THR A 1 87 ? 3.887 -1.365 -2.921 1.00 98.19 87 THR A O 1
ATOM 681 N N . GLU A 1 88 ? 1.901 -2.405 -2.820 1.00 98.19 88 GLU A N 1
ATOM 682 C CA . GLU A 1 88 ? 2.007 -3.043 -4.136 1.00 98.19 88 GLU A CA 1
ATOM 683 C C . GLU A 1 88 ? 2.070 -2.020 -5.279 1.00 98.19 88 GLU A C 1
ATOM 685 O O . GLU A 1 88 ? 2.879 -2.165 -6.199 1.00 98.19 88 GLU A O 1
ATOM 690 N N . LEU A 1 89 ? 1.243 -0.972 -5.234 1.00 98.38 89 LEU A N 1
ATOM 691 C CA . LEU A 1 89 ? 1.264 0.103 -6.230 1.00 98.38 89 LEU A CA 1
ATOM 692 C C . LEU A 1 89 ? 2.586 0.865 -6.205 1.00 98.38 89 LEU A C 1
ATOM 694 O O . LEU A 1 89 ? 3.146 1.153 -7.263 1.00 98.38 89 LEU A O 1
ATOM 698 N N . ARG A 1 90 ? 3.113 1.153 -5.012 1.00 98.12 90 ARG A N 1
ATOM 699 C CA . ARG A 1 90 ? 4.408 1.816 -4.860 1.00 98.12 90 ARG A CA 1
ATOM 700 C C . ARG A 1 90 ? 5.535 0.981 -5.459 1.00 98.12 90 ARG A C 1
ATOM 702 O O . ARG A 1 90 ? 6.347 1.535 -6.196 1.00 98.12 90 ARG A O 1
ATOM 709 N N . GLN A 1 91 ? 5.554 -0.327 -5.201 1.00 98.25 91 GLN A N 1
ATOM 710 C CA . GLN A 1 91 ? 6.552 -1.224 -5.785 1.00 98.25 91 GLN A CA 1
ATOM 711 C C . GLN A 1 91 ? 6.453 -1.244 -7.315 1.00 98.25 91 GLN A C 1
ATOM 713 O O . GLN A 1 91 ? 7.443 -1.010 -8.001 1.00 98.25 91 GLN A O 1
ATOM 718 N N . LYS A 1 92 ? 5.243 -1.419 -7.864 1.00 98.06 92 LYS A N 1
ATOM 719 C CA . LYS A 1 92 ? 5.025 -1.415 -9.321 1.00 98.06 92 LYS A CA 1
ATOM 720 C C . LYS A 1 92 ? 5.443 -0.100 -9.977 1.00 98.06 92 LYS A C 1
ATOM 722 O O . LYS A 1 92 ? 5.979 -0.120 -11.080 1.00 98.06 92 LYS A O 1
ATOM 727 N N . SER A 1 93 ? 5.205 1.035 -9.318 1.00 98.38 93 SER A N 1
ATOM 728 C CA . SER A 1 93 ? 5.644 2.346 -9.811 1.00 98.38 93 SER A CA 1
ATOM 729 C C . SER A 1 93 ? 7.167 2.426 -9.897 1.00 98.38 93 SER A C 1
ATOM 731 O O . SER A 1 93 ? 7.696 2.873 -10.910 1.00 98.38 93 SER A O 1
ATOM 733 N N . GLN A 1 94 ? 7.871 1.955 -8.866 1.00 98.25 94 GLN A N 1
ATOM 734 C CA . GLN A 1 94 ? 9.336 1.930 -8.846 1.00 98.25 94 GLN A CA 1
ATOM 735 C C . GLN A 1 94 ? 9.905 1.007 -9.930 1.00 98.25 94 GLN A C 1
ATOM 737 O O . GLN A 1 94 ? 10.819 1.397 -10.655 1.00 98.25 94 GLN A O 1
ATOM 742 N N . ASP A 1 95 ? 9.328 -0.185 -10.090 1.00 98.12 95 ASP A N 1
ATOM 743 C CA . ASP A 1 95 ? 9.739 -1.140 -11.123 1.00 98.12 95 ASP A CA 1
ATOM 744 C C . ASP A 1 95 ? 9.518 -0.567 -12.533 1.00 98.12 95 ASP A C 1
ATOM 746 O O . ASP A 1 95 ? 10.362 -0.719 -13.424 1.00 98.12 95 ASP A O 1
ATOM 750 N N . LEU A 1 96 ? 8.400 0.137 -12.742 1.00 98.31 96 LEU A N 1
ATOM 751 C CA . LEU A 1 96 ? 8.089 0.787 -14.012 1.00 98.31 96 LEU A CA 1
ATOM 752 C C . LEU A 1 96 ? 9.075 1.919 -14.326 1.00 98.31 96 LEU A C 1
ATOM 754 O O . LEU A 1 96 ? 9.578 1.993 -15.446 1.00 98.31 96 LEU A O 1
ATOM 758 N N . GLU A 1 97 ? 9.386 2.775 -13.351 1.00 98.06 97 GLU A N 1
ATOM 759 C CA . GLU A 1 97 ? 10.383 3.843 -13.502 1.00 98.06 97 GLU A CA 1
ATOM 760 C C . GLU A 1 97 ? 11.762 3.284 -13.872 1.00 98.06 97 GLU A C 1
ATOM 762 O O . GLU A 1 97 ? 12.415 3.787 -14.793 1.00 98.06 97 GLU A O 1
ATOM 767 N N . GLN A 1 98 ? 12.182 2.209 -13.204 1.00 98.12 98 GLN A N 1
ATOM 768 C CA . GLN A 1 98 ? 13.444 1.538 -13.492 1.00 98.12 98 GLN A CA 1
ATOM 769 C C . GLN A 1 98 ? 13.458 0.964 -14.915 1.00 98.12 98 GLN A C 1
ATOM 771 O O . GLN A 1 98 ? 14.388 1.228 -15.682 1.00 98.12 98 GLN A O 1
ATOM 776 N N . THR A 1 99 ? 12.392 0.265 -15.305 1.00 98.12 99 THR A N 1
ATOM 777 C CA . THR A 1 99 ? 12.254 -0.319 -16.648 1.00 98.12 99 THR A CA 1
ATOM 778 C C . THR A 1 99 ? 12.298 0.756 -17.737 1.00 98.12 99 THR A C 1
ATOM 780 O O . THR A 1 99 ? 12.971 0.594 -18.757 1.00 98.12 99 THR A O 1
ATOM 783 N N . LEU A 1 100 ? 11.623 1.892 -17.529 1.00 98.50 100 LEU A N 1
ATOM 784 C CA . LEU A 1 100 ? 11.639 3.010 -18.477 1.00 98.50 100 LEU A CA 1
ATOM 785 C C . LEU A 1 100 ? 13.046 3.593 -18.647 1.00 98.50 100 LEU A C 1
ATOM 787 O O . LEU A 1 100 ? 13.467 3.872 -19.772 1.00 98.50 100 LEU A O 1
ATOM 791 N N . LYS A 1 101 ? 13.793 3.745 -17.552 1.00 98.06 101 LYS A N 1
ATOM 792 C CA . LYS A 1 101 ? 15.171 4.250 -17.582 1.00 98.06 101 LYS A CA 1
ATOM 793 C C . LYS A 1 101 ? 16.115 3.301 -18.322 1.00 98.06 101 LYS A C 1
ATOM 795 O O . LYS A 1 101 ? 16.973 3.746 -19.093 1.00 98.06 101 LYS A O 1
ATOM 800 N N . GLU A 1 102 ? 15.958 2.000 -18.111 1.00 97.88 102 GLU A N 1
ATOM 801 C CA . GLU A 1 102 ? 16.724 0.974 -18.820 1.00 97.88 102 GLU A CA 1
ATOM 802 C C . GLU A 1 102 ? 16.424 1.002 -20.317 1.00 97.88 102 GLU A C 1
ATOM 804 O O . GLU A 1 102 ? 17.347 1.040 -21.134 1.00 97.88 102 GLU A O 1
ATOM 809 N N . LEU A 1 103 ? 15.143 1.078 -20.683 1.00 98.12 103 LEU A N 1
ATOM 810 C CA . LEU A 1 103 ? 14.711 1.128 -22.075 1.00 98.12 103 LEU A CA 1
ATOM 811 C C . LEU A 1 103 ? 15.241 2.373 -22.799 1.00 98.12 103 LEU A C 1
ATOM 813 O O . LEU A 1 103 ? 15.755 2.263 -23.911 1.00 98.12 103 LEU A O 1
ATOM 817 N N . GLN A 1 104 ? 15.201 3.543 -22.157 1.00 97.88 104 GLN A N 1
ATOM 818 C CA . GLN A 1 104 ? 15.796 4.771 -22.698 1.00 97.88 104 GLN A CA 1
ATOM 819 C C . GLN A 1 104 ? 17.305 4.629 -22.920 1.00 97.88 104 GLN A C 1
ATOM 821 O O . GLN A 1 104 ? 17.828 5.033 -23.960 1.00 97.88 104 GLN A O 1
ATOM 826 N N . THR A 1 105 ? 18.009 4.026 -21.962 1.00 97.88 105 THR A N 1
ATOM 827 C CA . THR A 1 105 ? 19.456 3.803 -22.063 1.00 97.88 105 THR A CA 1
ATOM 828 C C . THR A 1 105 ? 19.790 2.878 -23.233 1.00 97.88 105 THR A C 1
ATOM 830 O O . THR A 1 105 ? 20.668 3.191 -24.040 1.00 97.88 105 THR A O 1
ATOM 833 N N . MET A 1 106 ? 19.049 1.777 -23.374 1.00 97.06 106 MET A N 1
ATOM 834 C CA . MET A 1 106 ? 19.200 0.847 -24.493 1.00 97.06 106 MET A CA 1
ATOM 835 C C . MET A 1 106 ? 18.909 1.520 -25.838 1.00 97.06 106 MET A C 1
ATOM 837 O O . MET A 1 106 ? 19.670 1.350 -26.790 1.00 97.06 106 MET A O 1
ATOM 841 N N . GLN A 1 107 ? 17.857 2.338 -25.922 1.00 97.12 107 GLN A N 1
ATOM 842 C CA . GLN A 1 107 ? 17.519 3.061 -27.147 1.00 97.12 107 GLN A CA 1
ATOM 843 C C . GLN A 1 107 ? 18.643 4.018 -27.567 1.00 97.12 107 GLN A C 1
ATOM 845 O O . GLN A 1 107 ? 19.012 4.067 -28.741 1.00 97.12 107 GLN A O 1
ATOM 850 N N . LEU A 1 108 ? 19.233 4.744 -26.612 1.00 96.81 108 LEU A N 1
ATOM 851 C CA . LEU A 1 108 ? 20.375 5.618 -26.884 1.00 96.81 108 LEU A CA 1
ATOM 852 C C . LEU A 1 108 ? 21.582 4.830 -27.403 1.00 96.81 10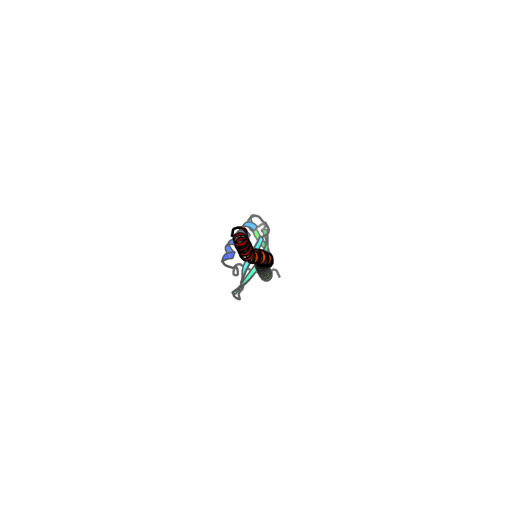8 LEU A C 1
ATOM 854 O O . LEU A 1 108 ? 22.226 5.269 -28.356 1.00 96.81 108 LEU A O 1
ATOM 858 N N . GLN A 1 109 ? 21.870 3.662 -26.828 1.00 95.50 109 GLN A N 1
ATOM 859 C CA . GLN A 1 109 ? 22.951 2.796 -27.304 1.00 95.50 109 GLN A CA 1
ATOM 860 C C . GLN A 1 109 ? 22.711 2.294 -28.732 1.00 95.50 109 GLN A C 1
ATOM 862 O O . GLN A 1 109 ? 23.637 2.319 -29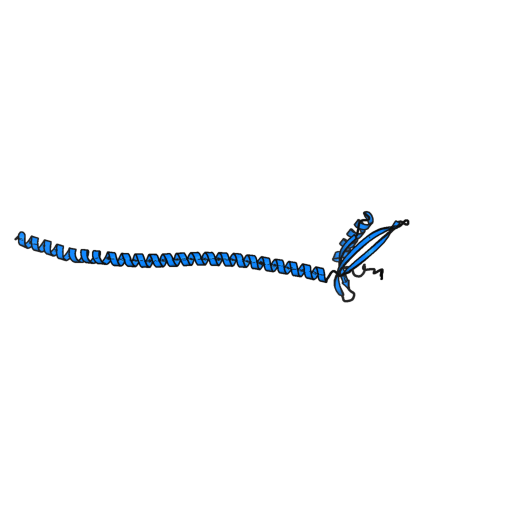.543 1.00 95.50 109 GLN A O 1
ATOM 867 N N . LEU A 1 110 ? 21.482 1.892 -29.069 1.00 96.44 110 LEU A N 1
ATOM 868 C CA . LEU A 1 110 ? 21.132 1.462 -30.427 1.00 96.44 110 LEU A CA 1
ATOM 869 C C . LEU A 1 110 ? 21.356 2.579 -31.447 1.00 96.44 110 LEU A C 1
ATOM 871 O O . LEU A 1 110 ? 22.032 2.360 -32.449 1.00 96.44 110 LEU A O 1
ATOM 875 N N . VAL A 1 111 ? 20.890 3.795 -31.151 1.00 95.75 111 VAL A N 1
ATOM 876 C CA . VAL A 1 111 ? 21.096 4.956 -32.031 1.00 95.75 111 VAL A CA 1
ATOM 877 C C . VAL A 1 111 ? 22.588 5.244 -32.239 1.00 95.75 111 VAL A C 1
ATOM 879 O O . VAL A 1 111 ? 23.005 5.580 -33.347 1.00 95.75 111 VAL A O 1
ATOM 882 N N . GLN A 1 112 ? 23.417 5.117 -31.198 1.00 92.62 112 GLN A N 1
ATOM 883 C CA . GLN A 1 112 ? 24.868 5.295 -31.337 1.00 92.62 112 GLN A CA 1
ATOM 884 C C . GLN A 1 112 ? 25.506 4.196 -32.192 1.00 92.62 112 GLN A C 1
ATOM 886 O O . GLN A 1 112 ? 26.326 4.497 -33.061 1.00 92.62 112 GLN A O 1
ATOM 891 N N . ASN A 1 113 ? 25.099 2.941 -32.001 1.00 93.06 113 ASN A N 1
ATOM 892 C CA . ASN A 1 113 ? 25.588 1.822 -32.803 1.00 93.06 113 ASN A CA 1
ATOM 893 C C . ASN A 1 113 ? 25.205 1.964 -34.282 1.00 93.06 113 ASN A C 1
ATOM 895 O O . ASN A 1 113 ? 26.054 1.771 -35.154 1.00 93.06 113 ASN A O 1
ATOM 899 N N . GLU A 1 114 ? 23.969 2.371 -34.580 1.00 93.06 114 GLU A N 1
ATOM 900 C CA . GLU A 1 114 ? 23.527 2.637 -35.953 1.00 93.06 114 GLU A CA 1
ATOM 901 C C . GLU A 1 114 ? 24.345 3.755 -36.607 1.00 93.06 114 GLU A C 1
ATOM 903 O O . GLU A 1 114 ? 24.812 3.599 -37.738 1.00 93.06 114 GLU A O 1
ATOM 908 N N . LYS A 1 115 ? 24.597 4.858 -35.885 1.00 92.19 115 LYS A N 1
ATOM 909 C CA . LYS A 1 115 ? 25.450 5.953 -36.375 1.00 92.19 115 LYS A CA 1
ATOM 910 C C . LYS A 1 115 ? 26.870 5.486 -36.672 1.00 92.19 115 LYS A C 1
ATOM 912 O O . LYS A 1 115 ? 27.416 5.845 -37.714 1.00 92.19 115 LYS A O 1
ATOM 917 N N . MET A 1 116 ? 27.460 4.685 -35.786 1.00 90.00 116 MET A N 1
ATOM 918 C CA . MET A 1 116 ? 28.815 4.168 -35.971 1.00 90.00 116 MET A CA 1
ATOM 919 C C . MET A 1 116 ? 28.901 3.235 -37.185 1.00 90.00 116 MET A C 1
ATOM 921 O O . MET A 1 116 ? 29.849 3.321 -37.964 1.00 90.00 116 MET A O 1
ATOM 925 N N . SER A 1 117 ? 27.882 2.399 -37.398 1.00 93.50 117 SER A N 1
ATOM 926 C CA . SER A 1 117 ? 27.783 1.539 -38.581 1.00 93.50 117 SER A CA 1
ATOM 927 C C . SER A 1 117 ? 27.637 2.352 -39.872 1.00 93.50 117 SER A C 1
ATOM 929 O O . SER A 1 117 ? 28.341 2.102 -40.852 1.00 93.50 117 SER A O 1
ATOM 931 N N . ALA A 1 118 ? 26.761 3.363 -39.882 1.00 90.88 118 ALA A N 1
ATOM 932 C CA . ALA A 1 118 ? 26.591 4.254 -41.029 1.00 90.88 118 ALA A CA 1
ATOM 933 C C . ALA A 1 118 ? 27.893 5.002 -41.366 1.00 90.88 118 ALA A C 1
ATOM 935 O O . ALA A 1 118 ? 28.290 5.064 -42.532 1.00 90.88 118 ALA A O 1
ATOM 936 N N . LEU A 1 119 ? 28.595 5.506 -40.347 1.00 91.56 119 LEU A N 1
ATOM 937 C CA . LEU A 1 119 ? 29.891 6.155 -40.514 1.00 91.56 119 LEU A CA 1
ATOM 938 C C . LEU A 1 119 ? 30.948 5.179 -41.047 1.00 91.56 119 LEU A C 1
ATOM 940 O O . LEU A 1 119 ? 31.671 5.522 -41.977 1.00 91.56 119 LEU A O 1
ATOM 944 N N . GLY A 1 120 ? 31.007 3.956 -40.517 1.00 89.75 120 GLY A N 1
ATOM 945 C CA . GLY A 1 120 ? 31.919 2.915 -40.996 1.00 89.75 120 GLY A CA 1
ATOM 946 C C . GLY A 1 120 ? 31.718 2.593 -42.480 1.00 89.75 120 GLY A C 1
ATOM 947 O O . GLY A 1 120 ? 32.689 2.544 -43.236 1.00 89.75 120 GLY A O 1
ATOM 948 N N . ASN A 1 121 ? 30.463 2.461 -42.919 1.00 89.56 121 ASN A N 1
ATOM 949 C CA . ASN A 1 121 ? 30.128 2.237 -44.328 1.00 89.56 121 ASN A CA 1
ATOM 950 C C . ASN A 1 121 ? 30.569 3.402 -45.225 1.00 89.56 121 ASN A C 1
ATOM 952 O O . ASN A 1 121 ? 31.145 3.172 -46.290 1.00 89.56 121 ASN A O 1
ATOM 956 N N . LEU A 1 122 ? 30.343 4.645 -44.791 1.00 93.44 122 LEU A N 1
ATOM 957 C CA . LEU A 1 122 ? 30.784 5.831 -45.528 1.00 93.44 122 LEU A CA 1
ATOM 958 C C . LEU A 1 122 ? 32.311 5.897 -45.632 1.00 93.44 122 LEU A C 1
ATOM 960 O O . LEU A 1 122 ? 32.837 6.081 -46.727 1.00 93.44 122 LEU A O 1
ATOM 964 N N . VAL A 1 123 ? 33.028 5.691 -44.524 1.00 93.38 123 VAL A N 1
ATOM 965 C CA . VAL A 1 123 ? 34.500 5.696 -44.497 1.00 93.38 123 VAL A CA 1
ATOM 966 C C . VAL A 1 123 ? 35.068 4.625 -45.430 1.00 93.38 123 VAL A C 1
ATOM 968 O O . VAL A 1 123 ? 35.980 4.912 -46.205 1.00 93.38 123 VAL A O 1
ATOM 971 N N . ALA A 1 124 ? 34.509 3.411 -45.416 1.00 90.12 124 ALA A N 1
ATOM 972 C CA . ALA A 1 124 ? 34.921 2.339 -46.322 1.00 90.12 124 ALA A CA 1
ATOM 973 C C . ALA A 1 124 ? 34.664 2.686 -47.801 1.00 90.12 124 ALA A C 1
ATOM 975 O O . ALA A 1 124 ? 35.488 2.364 -48.662 1.00 90.12 124 ALA A O 1
ATOM 976 N N . GLY A 1 125 ? 33.547 3.359 -48.097 1.00 89.50 125 GLY A N 1
ATOM 977 C CA . GLY A 1 125 ? 33.232 3.873 -49.431 1.00 89.50 125 GLY A CA 1
ATOM 978 C C . GLY A 1 125 ? 34.259 4.898 -49.914 1.00 89.50 125 GLY A C 1
ATOM 979 O O . GLY A 1 125 ? 34.874 4.700 -50.961 1.00 89.50 125 GLY A O 1
ATOM 980 N N . VAL A 1 126 ? 34.524 5.929 -49.106 1.00 92.56 126 VAL A N 1
ATOM 981 C CA . VAL A 1 126 ? 35.515 6.974 -49.420 1.00 92.56 126 VAL A CA 1
ATOM 982 C C . VAL A 1 126 ? 36.914 6.376 -49.600 1.00 92.56 126 VAL A C 1
ATOM 984 O O . VAL A 1 126 ? 37.612 6.720 -50.551 1.00 92.56 126 VAL A O 1
ATOM 987 N N . ALA A 1 127 ? 37.323 5.435 -48.742 1.00 91.44 127 ALA A N 1
ATOM 988 C CA . ALA A 1 127 ? 38.616 4.763 -48.872 1.00 91.44 127 ALA A CA 1
ATOM 989 C C . ALA A 1 127 ? 38.753 4.023 -50.214 1.00 91.44 127 ALA A C 1
ATOM 991 O O . ALA A 1 127 ? 39.801 4.089 -50.860 1.00 91.44 127 ALA A O 1
ATOM 992 N N . ARG A 1 128 ? 37.689 3.347 -50.666 1.00 92.12 128 ARG A N 1
ATOM 993 C CA . ARG A 1 128 ? 37.663 2.677 -51.973 1.00 92.12 128 ARG A CA 1
ATOM 994 C C . ARG A 1 128 ? 37.775 3.680 -53.121 1.00 92.12 128 ARG A C 1
ATOM 996 O O . ARG A 1 128 ? 38.542 3.446 -54.050 1.00 92.12 128 ARG A O 1
ATOM 1003 N N . GLU A 1 129 ? 37.050 4.793 -53.048 1.00 93.50 129 GLU A N 1
ATOM 1004 C CA . GLU A 1 129 ? 37.076 5.831 -54.083 1.00 93.50 129 GLU A CA 1
ATOM 1005 C C . GLU A 1 129 ? 38.425 6.540 -54.187 1.00 93.50 129 GLU A C 1
ATOM 1007 O O . GLU A 1 129 ? 38.849 6.827 -55.300 1.00 93.50 129 GLU A O 1
ATOM 1012 N N . ILE A 1 130 ? 39.127 6.765 -53.070 1.00 92.88 130 ILE A N 1
ATOM 1013 C CA . ILE A 1 130 ? 40.485 7.340 -53.059 1.00 92.88 130 ILE A CA 1
ATOM 1014 C C . ILE A 1 130 ? 41.512 6.347 -53.609 1.00 92.88 130 ILE A C 1
ATOM 1016 O O . ILE A 1 130 ? 42.415 6.732 -54.355 1.00 92.88 130 ILE A O 1
ATOM 1020 N N . ASN A 1 131 ? 41.379 5.062 -53.273 1.00 90.88 131 ASN A N 1
ATOM 1021 C CA . ASN A 1 131 ? 42.315 4.042 -53.740 1.00 90.88 131 ASN A CA 1
ATOM 1022 C C . ASN A 1 131 ? 42.288 3.868 -55.266 1.00 90.88 131 ASN A C 1
ATOM 1024 O O . ASN A 1 131 ? 43.316 3.525 -55.844 1.00 90.88 131 ASN A O 1
ATOM 1028 N N . ASN A 1 132 ? 41.165 4.150 -55.933 1.00 91.81 132 ASN A N 1
ATOM 1029 C CA . ASN A 1 132 ? 41.047 4.034 -57.390 1.00 91.81 132 ASN A CA 1
ATOM 1030 C C . ASN A 1 132 ? 42.006 4.967 -58.170 1.00 91.81 132 ASN A C 1
ATOM 1032 O O . ASN A 1 132 ? 42.847 4.454 -58.914 1.00 91.81 132 ASN A O 1
ATOM 1036 N N . PRO A 1 133 ? 41.950 6.310 -58.034 1.00 93.62 133 PRO A N 1
ATOM 1037 C CA . PRO A 1 133 ? 42.865 7.208 -58.731 1.00 93.62 133 PRO A CA 1
ATOM 1038 C C . PRO A 1 133 ? 44.309 7.046 -58.248 1.00 93.62 133 PRO A C 1
ATOM 1040 O O . PRO A 1 133 ? 45.219 7.129 -59.067 1.00 93.62 133 PRO A O 1
ATOM 1043 N N . VAL A 1 134 ? 44.544 6.762 -56.959 1.00 91.69 134 VAL A N 1
ATOM 1044 C CA . VAL A 1 134 ? 45.898 6.491 -56.440 1.00 91.69 134 VAL A CA 1
ATOM 1045 C C . VAL A 1 134 ? 46.492 5.255 -57.107 1.00 91.69 134 VAL A C 1
ATOM 1047 O O . VAL A 1 134 ? 47.626 5.305 -57.577 1.00 91.69 134 VAL A O 1
ATOM 1050 N N . GLY A 1 135 ? 45.718 4.173 -57.206 1.00 88.94 135 GLY A N 1
ATOM 1051 C CA . GLY A 1 135 ? 46.119 2.961 -57.914 1.00 88.94 135 GLY A CA 1
ATOM 1052 C C . GLY A 1 135 ? 46.405 3.226 -59.391 1.00 88.94 135 GLY A C 1
ATOM 1053 O O . GLY A 1 135 ? 47.412 2.752 -59.909 1.00 88.94 135 GLY A O 1
ATOM 1054 N N . PHE A 1 136 ? 45.580 4.043 -60.055 1.00 89.69 136 PHE A N 1
ATOM 1055 C CA . PHE A 1 136 ? 45.810 4.445 -61.445 1.00 89.69 136 PHE A CA 1
ATOM 1056 C C . PHE A 1 136 ? 47.102 5.258 -61.614 1.00 89.69 136 PHE A C 1
ATOM 1058 O O . PHE A 1 136 ? 47.899 4.972 -62.506 1.00 89.69 136 PHE A O 1
ATOM 1065 N N . ILE A 1 137 ? 47.344 6.252 -60.755 1.00 91.94 137 ILE A N 1
ATOM 1066 C CA . ILE A 1 137 ? 48.567 7.064 -60.788 1.00 91.94 137 ILE A CA 1
ATOM 1067 C C . ILE A 1 137 ? 49.786 6.177 -60.519 1.00 91.94 137 ILE A C 1
ATOM 1069 O O . ILE A 1 137 ? 50.729 6.184 -61.306 1.00 91.94 137 ILE A O 1
ATOM 1073 N N . ALA A 1 138 ? 49.752 5.366 -59.459 1.00 87.81 138 ALA A N 1
ATOM 1074 C CA . ALA A 1 138 ? 50.839 4.459 -59.097 1.00 87.81 138 ALA A CA 1
ATOM 1075 C C . ALA A 1 138 ? 51.156 3.454 -60.214 1.00 87.81 138 ALA A C 1
ATOM 1077 O O . ALA A 1 138 ? 52.324 3.253 -60.541 1.00 87.81 138 ALA A O 1
ATOM 1078 N N . GLY A 1 139 ? 50.127 2.881 -60.844 1.00 86.44 139 GLY A N 1
ATOM 1079 C CA . GLY A 1 139 ? 50.285 1.949 -61.959 1.00 86.44 139 GLY A CA 1
ATOM 1080 C C . GLY A 1 139 ? 50.914 2.578 -63.205 1.00 86.44 139 GLY A C 1
ATOM 1081 O O . GLY A 1 139 ? 51.626 1.893 -63.929 1.00 86.44 139 GLY A O 1
ATOM 1082 N N . ASN A 1 140 ? 50.709 3.879 -63.439 1.00 87.06 140 ASN A N 1
ATOM 1083 C CA . ASN A 1 140 ? 51.318 4.595 -64.565 1.00 87.06 140 ASN A CA 1
ATOM 1084 C C . ASN A 1 140 ? 52.729 5.126 -64.268 1.00 87.06 140 ASN A C 1
ATOM 1086 O O . ASN A 1 140 ? 53.486 5.383 -65.203 1.00 87.06 140 ASN A O 1
ATOM 1090 N N . ILE A 1 141 ? 53.107 5.287 -62.995 1.00 89.06 141 ILE A N 1
ATOM 1091 C CA . ILE A 1 141 ? 54.432 5.798 -62.616 1.00 89.06 141 ILE A CA 1
ATOM 1092 C C . ILE A 1 141 ? 55.552 4.855 -63.073 1.00 89.06 141 ILE A C 1
ATOM 1094 O O . ILE A 1 141 ? 56.575 5.337 -63.555 1.00 89.06 141 ILE A O 1
ATOM 1098 N N . GLU A 1 142 ? 55.385 3.538 -62.945 1.00 85.44 142 GLU A N 1
ATOM 1099 C CA . GLU A 1 142 ? 56.467 2.593 -63.258 1.00 85.44 142 GLU A CA 1
ATOM 1100 C C . GLU A 1 142 ? 56.752 2.485 -64.767 1.00 85.44 142 GLU A C 1
ATOM 1102 O O . GLU A 1 142 ? 57.896 2.728 -65.156 1.00 85.44 142 GLU A O 1
ATOM 1107 N N . PRO A 1 143 ? 55.744 2.301 -65.645 1.00 86.62 143 PRO A N 1
ATOM 1108 C CA . PRO A 1 143 ? 55.952 2.387 -67.089 1.00 86.62 143 PRO A CA 1
ATOM 1109 C C . PRO A 1 143 ? 56.520 3.743 -67.516 1.00 86.62 143 PRO A C 1
ATOM 1111 O O . PRO A 1 143 ? 57.402 3.801 -68.367 1.00 86.62 143 PRO A O 1
ATOM 1114 N N . ALA A 1 144 ? 56.060 4.849 -66.916 1.00 85.81 144 ALA A N 1
ATOM 1115 C CA . ALA A 1 144 ? 56.579 6.179 -67.231 1.00 85.81 144 ALA A CA 1
ATOM 1116 C C . ALA A 1 144 ? 58.064 6.333 -66.859 1.00 85.81 144 ALA A C 1
ATOM 1118 O O . ALA A 1 144 ? 58.824 6.936 -67.618 1.00 85.81 144 ALA A O 1
ATOM 1119 N N . LYS A 1 145 ? 58.506 5.772 -65.724 1.00 86.38 145 LYS A N 1
ATOM 1120 C CA . LYS A 1 145 ? 59.932 5.733 -65.364 1.00 86.38 145 LYS A CA 1
ATOM 1121 C C . LYS A 1 145 ? 60.746 4.920 -66.362 1.00 86.38 145 LYS A C 1
ATOM 1123 O O . LYS A 1 145 ? 61.851 5.342 -66.701 1.00 86.38 145 LYS A O 1
ATOM 1128 N N . ASP A 1 146 ? 60.224 3.783 -66.809 1.00 86.31 146 ASP 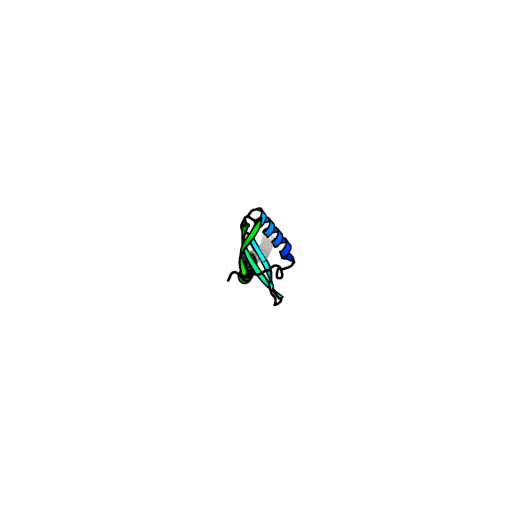A N 1
ATOM 1129 C CA . ASP A 1 146 ? 60.910 2.924 -67.772 1.00 86.31 146 ASP A CA 1
ATOM 1130 C C . ASP A 1 146 ? 61.017 3.606 -69.139 1.00 86.31 146 ASP A C 1
ATOM 1132 O O . ASP A 1 146 ? 62.117 3.691 -69.678 1.00 86.31 146 ASP A O 1
ATOM 1136 N N . TYR A 1 147 ? 59.954 4.267 -69.612 1.00 84.75 147 TYR A N 1
ATOM 1137 C CA . TYR A 1 147 ? 60.039 5.141 -70.785 1.00 84.75 147 TYR A CA 1
ATOM 1138 C C . TYR A 1 147 ? 61.107 6.229 -70.609 1.00 84.75 147 TYR A C 1
ATOM 1140 O O . TYR A 1 147 ? 61.931 6.426 -71.494 1.00 84.75 147 TYR A O 1
ATOM 1148 N N . ILE A 1 148 ? 61.161 6.924 -69.469 1.00 85.81 148 ILE A N 1
ATOM 1149 C CA . ILE A 1 148 ? 62.189 7.955 -69.240 1.00 85.81 148 ILE A CA 1
ATOM 1150 C C . ILE A 1 148 ? 63.607 7.357 -69.277 1.00 85.81 148 ILE A C 1
ATOM 1152 O O . ILE A 1 148 ? 64.523 7.993 -69.805 1.00 85.81 148 ILE A O 1
ATOM 1156 N N . LYS A 1 149 ? 63.817 6.150 -68.735 1.00 84.81 149 LYS A N 1
ATOM 1157 C CA . LYS A 1 149 ? 65.112 5.450 -68.811 1.00 84.81 149 LYS A CA 1
ATOM 1158 C C . LYS A 1 149 ? 65.471 5.078 -70.250 1.00 84.81 149 LYS A C 1
ATOM 1160 O O . LYS A 1 149 ? 66.599 5.346 -70.661 1.00 84.81 149 LYS A O 1
ATOM 1165 N N . ASP A 1 150 ? 64.525 4.536 -71.009 1.00 83.88 150 ASP A N 1
ATOM 1166 C CA . ASP A 1 150 ? 64.727 4.139 -72.405 1.00 83.88 150 ASP A CA 1
ATOM 1167 C C . ASP A 1 150 ? 65.058 5.348 -73.286 1.00 83.88 150 ASP A C 1
ATOM 1169 O O . ASP A 1 150 ? 66.034 5.334 -74.036 1.00 83.88 150 ASP A O 1
ATOM 1173 N N . TRP A 1 151 ? 64.322 6.451 -73.128 1.00 83.12 151 TRP A N 1
ATOM 1174 C CA . TRP A 1 151 ? 64.601 7.705 -73.830 1.00 83.12 151 TRP A CA 1
ATOM 1175 C C . TRP A 1 151 ? 65.992 8.252 -73.503 1.00 83.12 151 TRP A C 1
ATOM 1177 O O . TRP A 1 151 ? 66.706 8.709 -74.394 1.00 83.12 151 TRP A O 1
ATOM 1187 N N . ARG A 1 152 ? 66.419 8.175 -72.237 1.00 78.38 152 ARG A N 1
ATOM 1188 C CA . ARG A 1 152 ? 67.787 8.552 -71.853 1.00 78.38 152 ARG A CA 1
ATOM 1189 C C . ARG A 1 152 ? 68.843 7.660 -72.500 1.00 78.38 152 ARG A C 1
ATOM 1191 O O . ARG A 1 152 ? 69.915 8.168 -72.804 1.00 78.38 152 ARG A O 1
ATOM 1198 N N . CYS A 1 153 ? 68.564 6.374 -72.705 1.00 78.56 153 CYS A N 1
ATOM 1199 C CA . CYS A 1 153 ? 69.475 5.461 -73.394 1.00 78.56 153 CYS A CA 1
ATOM 1200 C C . CYS A 1 153 ? 69.614 5.822 -74.883 1.00 78.56 153 CYS A C 1
ATOM 1202 O O . CYS A 1 153 ? 70.726 5.829 -75.397 1.00 78.56 153 CYS A O 1
ATOM 1204 N N . ILE A 1 154 ? 68.515 6.215 -75.537 1.00 80.62 154 ILE A N 1
ATOM 1205 C CA . ILE A 1 154 ? 68.505 6.632 -76.950 1.00 80.62 154 ILE A CA 1
ATOM 1206 C C . ILE A 1 154 ? 69.253 7.955 -77.170 1.00 80.62 154 ILE A C 1
ATOM 1208 O O . ILE A 1 154 ? 69.938 8.110 -78.171 1.00 80.62 154 ILE A O 1
ATOM 1212 N N . VAL A 1 155 ? 69.119 8.924 -76.259 1.00 75.75 155 VAL A N 1
ATOM 1213 C CA . VAL A 1 155 ? 69.725 10.265 -76.413 1.00 75.75 155 VAL A CA 1
ATOM 1214 C C . VAL A 1 155 ? 71.205 10.294 -75.992 1.00 75.75 155 VAL A C 1
ATOM 1216 O O . VAL A 1 155 ? 71.928 11.216 -76.362 1.00 75.75 155 VAL A O 1
ATOM 1219 N N . ALA A 1 156 ? 71.659 9.317 -75.200 1.00 69.69 156 ALA A N 1
ATOM 1220 C CA . ALA A 1 156 ? 73.030 9.236 -74.689 1.00 69.69 156 ALA A CA 1
ATOM 1221 C C . ALA A 1 156 ? 73.936 8.232 -75.435 1.00 69.69 156 ALA A C 1
ATOM 1223 O O . ALA A 1 156 ? 75.090 8.072 -75.031 1.00 69.69 156 ALA A O 1
ATOM 1224 N N . GLY A 1 157 ? 73.423 7.551 -76.466 1.00 54.00 157 GLY A N 1
ATOM 1225 C CA . GLY A 1 157 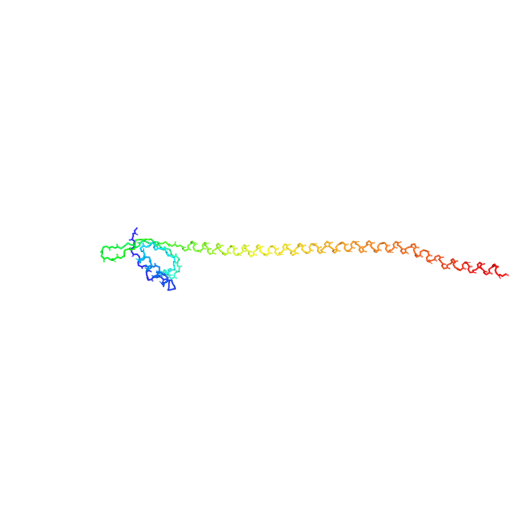? 74.184 6.688 -77.380 1.00 54.00 157 GLY A CA 1
ATOM 1226 C C . GLY A 1 157 ? 74.454 7.379 -78.707 1.00 54.00 157 GLY A C 1
ATOM 1227 O O . GLY A 1 157 ? 75.548 7.139 -79.262 1.00 54.00 157 GLY A O 1
#

Organism: NCBI:txid1844469

InterPro domains:
  IPR000700 PAS-associated, C-terminal [PS50113] (33-84)
  IPR035965 PAS domain superfamily [SSF55785] (6-84)